Protein 6ET6 (pdb70)

Foldseek 3Di:
DVDAQDPVLVVLLQVLQPAAFFFDQPVQRQTAHGRGDQAAPVGRGDDHPHGADNVSSVVRVVVLLVVLLVLCVVLAPADADSLLSSLSSSLCSPPPSVCSNVFVLRVCRNVVNLVVNLVSLQVSQDDPRDGDVSSNVSSPVSSCSRVDD

Sequence (149 aa):
GGKTTSDDGIDLITSFEGTRFNAYDDGVGVWTIGTGTTVYPNGVKVKKGDTCTAEQAKTYFKHDLAKFEKTVNESVTAPLTQNQFDALVSLTYNIGSGAFNNSTLLKKLNKGDYQGAADQFLVWNKAGGKVMMKGLVRRREAERALFLKK

Secondary structure (DSSP, 8-state):
------HHHHHHHHHHH--EEEEEE-SSS-EEEETTBSB-TTSPBP-TT-B--HHHHHHHHHHHHHHHHHHHHHH--S---HHHHHHHHHHHHHH-HHHHHT-HHHHHHHTT-HHHHHHHGGG--EETTEE-HHHHHHHHHHHHHHT--

Nearest PDB structures (foldseek):
  6et6-assembly1_A  TM=1.007E+00  e=8.992E-26  Acinetobacter baumannii
  9kbs-assembly1_A  TM=9.923E-01  e=1.099E-21  Acinetobacter baumannii
  9kbs-assembly1_B  TM=9.860E-01  e=4.897E-21  Acinetobacter baumannii
  9kbq-assembly1_B  TM=8.771E-01  e=2.359E-19  Acinetobacter baumannii
  8app-assembly1_A-3  TM=8.058E-01  e=1.270E-17  Acinetobacter phage AbTZA1

Solvent-accessible surface area: 7891 Å² total; per-residue (Å²): 87,71,69,82,9,34,115,115,1,50,93,48,0,45,82,55,31,29,80,111,118,82,14,39,71,58,64,73,41,69,80,7,0,0,7,14,0,49,55,29,54,120,46,77,139,9,123,148,68,30,78,5,65,83,144,74,3,145,82,38,10,58,68,18,8,55,106,28,18,121,16,0,40,110,29,14,106,12,108,28,62,68,44,17,0,2,0,0,0,0,0,0,20,59,35,21,34,46,31,0,60,117,4,64,0,14,115,71,0,51,172,36,58,69,94,11,0,0,60,32,0,69,78,69,25,114,21,67,70,150,73,72,65,28,11,49,157,16,0,95,38,0,63,59,30,2,64,137,240

Radius of gyration: 14.94 Å; Cα contacts (8 Å, |Δi|>4): 226; chains: 1; bounding box: 28×31×42 Å

InterPro domains:
  IPR002196 Glycoside hydrolase, family 24 [PF00959] (50-177)
  IPR023346 Lysozyme-like domain superfamily [SSF53955] (35-183)
  IPR023347 Lysozyme domain superfamily [G3DSA:1.10.530.40] (36-184)
  IPR033907 Endolysin/autolysin [cd00737] (44-182)
  IPR034690 Endolysin T4 type [MF_04110] (11-184)
  IPR043688 SAR-endolysin-like [MF_04136] (9-184)
  IPR051018 Bacteriophage Glycosyl Hydrolase 24 [PTHR38107] (36-183)

CATH classification: 1.10.530.40

Organism: Acinetobacter baumannii (NCBI:txid470)

B-factor: mean 18.47, std 10.11, range [8.66, 104.76]

Structure (mmCIF, N/CA/C/O backbone):
data_6ET6
#
_entry.id   6ET6
#
_cell.length_a   30.980
_cell.length_b   67.000
_cell.length_c   75.760
_cell.angle_alpha   90.000
_cell.angle_beta   90.000
_cell.angle_gamma   90.000
#
_symmetry.space_group_name_H-M   'P 2 21 21'
#
loop_
_entity.id
_entity.type
_entity.pdbx_description
1 polymer Lysozyme
2 non-polymer 'SULFATE ION'
3 non-polymer GLYCEROL
4 water water
#
loop_
_atom_site.group_PDB
_atom_site.id
_atom_site.type_symbol
_atom_site.label_atom_id
_atom_site.label_alt_id
_atom_site.label_comp_id
_atom_site.label_asym_id
_atom_site.label_entity_id
_atom_site.label_seq_id
_atom_site.pdbx_PDB_ins_code
_atom_site.Cartn_x
_atom_site.Cartn_y
_atom_site.Cartn_z
_atom_site.occupancy
_atom_site.B_iso_or_equiv
_atom_site.auth_seq_id
_atom_site.auth_comp_id
_atom_site.auth_asym_id
_atom_site.auth_atom_id
_atom_site.pdbx_PDB_model_num
ATOM 1 N N . GLY A 1 48 ? -5.289 22.705 17.055 1.00 74.62 48 GLY A N 1
ATOM 2 C CA . GLY A 1 48 ? -6.641 22.365 17.508 1.00 82.12 48 GLY A CA 1
ATOM 3 C C . GLY A 1 48 ? -6.846 23.173 18.737 1.00 68.71 48 GLY A C 1
ATOM 4 O O . GLY A 1 48 ? -7.289 24.278 18.694 1.00 104.76 48 GLY A O 1
ATOM 5 N N . GLY A 1 49 ? -6.501 22.608 19.886 1.00 52.87 49 GLY A N 1
ATOM 6 C CA . GLY A 1 49 ? -6.417 23.337 21.106 1.00 32.58 49 GLY A CA 1
ATOM 7 C C . GLY A 1 49 ? -5.027 23.925 20.872 1.00 27.42 49 GLY A C 1
ATOM 8 O O . GLY A 1 49 ? -4.850 25.016 20.391 1.00 43.10 49 GLY A O 1
ATOM 9 N N . LYS A 1 50 ? -4.025 23.092 21.078 1.00 15.58 50 LYS A N 1
ATOM 10 C CA . LYS A 1 50 ? -2.676 23.525 20.907 1.00 14.32 50 LYS A CA 1
ATOM 11 C C . LYS A 1 50 ? -2.141 23.184 19.524 1.00 13.21 50 LYS A C 1
ATOM 12 O O . LYS A 1 50 ? -2.658 22.390 18.826 1.00 14.43 50 LYS A O 1
ATOM 18 N N . THR A 1 51 ? -1.072 23.878 19.206 1.00 13.06 51 THR A N 1
ATOM 19 C CA . THR A 1 51 ? -0.252 23.558 18.051 1.00 13.64 51 THR A CA 1
ATOM 20 C C . THR A 1 51 ? 1.218 23.388 18.537 1.00 12.40 51 THR A C 1
ATOM 21 O O . THR A 1 51 ? 1.578 23.905 19.573 1.00 14.87 51 THR A O 1
ATOM 25 N N . THR A 1 52 ? 2.058 22.681 17.747 1.00 12.87 52 THR A N 1
ATOM 26 C CA . THR A 1 52 ? 3.404 22.443 18.110 1.00 12.98 52 THR A CA 1
ATOM 27 C C . THR A 1 52 ? 4.150 23.744 18.124 1.00 13.67 52 THR A C 1
ATOM 28 O O . THR A 1 52 ? 4.055 24.500 17.166 1.00 16.21 52 THR A O 1
ATOM 32 N N . SER A 1 53 ? 4.876 23.980 19.205 1.00 13.17 53 SER A N 1
ATOM 33 C CA . SER A 1 53 ? 5.651 25.208 19.296 1.00 14.89 53 SER A CA 1
ATOM 34 C C . SER A 1 53 ? 6.814 25.240 18.343 1.00 15.51 53 SER A C 1
ATOM 35 O O . SER A 1 53 ? 7.176 24.205 17.797 1.00 15.59 53 SER A O 1
ATOM 38 N N . ASP A 1 54 ? 7.405 26.434 18.160 1.00 17.73 54 ASP A N 1
ATOM 39 C CA . ASP A 1 54 ? 8.610 26.477 17.342 1.00 19.08 54 ASP A CA 1
ATOM 40 C C . ASP A 1 54 ? 9.715 25.572 17.891 1.00 19.27 54 ASP A C 1
ATOM 41 O O . ASP A 1 54 ? 10.415 24.930 17.133 1.00 19.72 54 ASP A O 1
ATOM 46 N N . ASP A 1 55 ? 9.927 25.585 19.213 1.00 17.34 55 ASP A N 1
ATOM 47 C CA . ASP A 1 55 ? 10.874 24.667 19.828 1.00 18.50 55 ASP A CA 1
ATOM 48 C C . ASP A 1 55 ? 10.562 23.220 19.587 1.00 16.58 55 ASP A C 1
ATOM 49 O O . ASP A 1 55 ? 11.460 22.398 19.352 1.00 18.16 55 ASP A O 1
ATOM 54 N N . GLY A 1 56 ? 9.281 22.891 19.635 1.00 15.83 56 GLY A N 1
ATOM 55 C CA . GLY A 1 56 ? 8.840 21.546 19.333 1.00 16.53 56 GLY A CA 1
ATOM 56 C C . GLY A 1 56 ? 9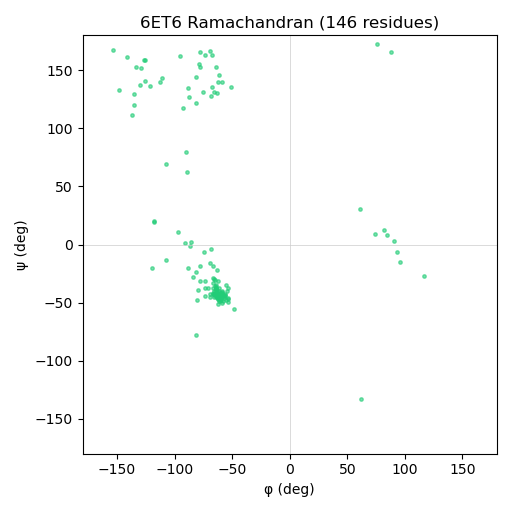.141 21.128 17.923 1.00 14.51 56 GLY A C 1
ATOM 57 O O . GLY A 1 56 ? 9.598 20.027 17.684 1.00 15.13 56 GLY A O 1
ATOM 58 N N . ILE A 1 57 ? 8.856 22.033 16.985 1.00 15.59 57 ILE A N 1
ATOM 59 C CA . ILE A 1 57 ? 9.161 21.764 15.583 1.00 15.76 57 ILE A CA 1
ATOM 60 C C . ILE A 1 57 ? 10.667 21.570 15.382 1.00 15.78 57 ILE A C 1
ATOM 61 O O . ILE A 1 57 ? 11.074 20.665 14.671 1.00 15.79 57 ILE A O 1
ATOM 66 N N . ASP A 1 58 ? 11.479 22.361 16.058 1.00 16.42 58 ASP A N 1
ATOM 67 C CA . ASP A 1 58 ? 12.907 22.246 15.934 1.00 18.05 58 ASP A CA 1
ATOM 68 C C . ASP A 1 58 ? 13.400 20.890 16.498 1.00 17.78 58 ASP A C 1
ATOM 69 O O . ASP A 1 58 ? 14.211 20.235 15.880 1.00 18.09 58 ASP A O 1
ATOM 74 N N . LEU A 1 59 ? 12.814 20.474 17.607 1.00 15.78 59 LEU A N 1
ATOM 75 C CA . LEU A 1 59 ? 13.154 19.187 18.153 1.00 15.96 59 LEU A CA 1
ATOM 76 C C . LEU A 1 59 ? 12.792 18.075 17.180 1.00 15.15 59 LEU A C 1
ATOM 77 O O . LEU A 1 59 ? 13.555 17.160 16.935 1.00 15.52 59 LEU A O 1
ATOM 82 N N . ILE A 1 60 ? 11.563 18.086 16.710 1.00 13.60 60 ILE A N 1
ATOM 83 C CA . ILE A 1 60 ? 11.126 17.009 15.793 1.00 12.95 60 ILE A CA 1
ATOM 84 C C . ILE A 1 60 ? 12.005 16.960 14.542 1.00 14.27 60 ILE A C 1
ATOM 85 O O . ILE A 1 60 ? 12.421 15.924 14.091 1.00 14.84 60 ILE A O 1
ATOM 90 N N . THR A 1 61 ? 12.316 18.153 14.059 1.00 14.69 61 THR A N 1
ATOM 91 C CA . THR A 1 61 ? 13.169 18.233 12.875 1.00 16.37 61 THR A CA 1
ATOM 92 C C . THR A 1 61 ? 14.527 17.669 13.181 1.00 17.22 61 THR A C 1
ATOM 93 O O . THR A 1 61 ? 15.134 16.981 12.336 1.00 18.32 61 THR A O 1
ATOM 97 N N . SER A 1 62 ? 15.045 17.896 14.382 1.00 17.33 62 SER A N 1
ATOM 98 C CA . SER A 1 62 ? 16.359 17.332 14.731 1.00 18.67 62 SER A CA 1
ATOM 99 C C . SER A 1 62 ? 16.336 15.812 14.744 1.00 17.41 62 SER A C 1
ATOM 100 O O . SER A 1 62 ? 17.300 15.164 14.358 1.00 20.53 62 SER A O 1
ATOM 103 N N . PHE A 1 63 ? 15.195 15.236 15.163 1.00 15.25 63 PHE A N 1
ATOM 104 C CA . PHE A 1 63 ? 15.049 13.790 15.188 1.00 17.01 63 PHE A CA 1
ATOM 105 C C . PHE A 1 63 ? 14.882 13.230 13.805 1.00 16.17 63 PHE A C 1
ATOM 106 O O . PHE A 1 63 ? 15.499 12.218 13.498 1.00 20.09 63 PHE A O 1
ATOM 114 N N . GLU A 1 64 ? 14.043 13.895 12.996 1.00 17.17 64 GLU A N 1
ATOM 115 C CA . GLU A 1 64 ? 13.675 13.392 11.689 1.00 16.80 64 GLU A CA 1
ATOM 116 C C . GLU A 1 64 ? 14.733 13.604 10.627 1.00 19.28 64 GLU A C 1
ATOM 117 O O . GLU A 1 64 ? 14.832 12.843 9.650 1.00 21.11 64 GLU A O 1
ATOM 123 N N . GLY A 1 65 ? 15.489 14.673 10.757 1.00 16.88 65 GLY A N 1
ATOM 124 C CA . GLY A 1 65 ? 16.360 15.109 9.696 1.00 18.15 65 GLY A CA 1
ATOM 125 C C . GLY A 1 65 ? 15.579 15.794 8.582 1.00 17.67 65 GLY A C 1
ATOM 126 O O . GLY A 1 65 ? 14.377 15.774 8.591 1.00 17.61 65 GLY A O 1
ATOM 127 N N . THR A 1 66 ? 16.282 16.391 7.605 1.00 18.67 66 THR A N 1
ATOM 128 C CA . THR A 1 66 ? 15.680 16.981 6.439 1.00 17.01 66 THR A CA 1
ATOM 129 C C . THR A 1 66 ? 16.548 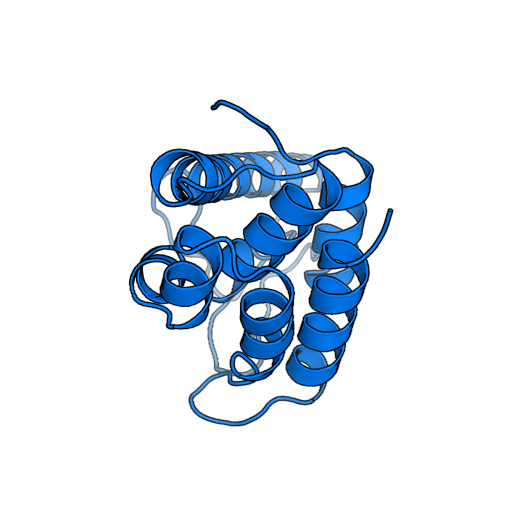16.545 5.294 1.00 18.93 66 THR A C 1
ATOM 130 O O . THR A 1 66 ? 17.646 16.985 5.153 1.00 25.62 66 THR A O 1
ATOM 134 N N . ARG A 1 67 ? 15.985 15.708 4.458 1.00 13.49 67 ARG A N 1
ATOM 135 C CA . ARG A 1 67 ? 16.712 15.058 3.398 1.00 13.37 67 ARG A CA 1
ATOM 136 C C . ARG A 1 67 ? 16.083 15.395 2.067 1.00 12.12 67 ARG A C 1
ATOM 137 O O . ARG A 1 67 ? 14.880 15.375 1.887 1.00 14.35 67 ARG A O 1
ATOM 145 N N . PHE A 1 68 ? 16.950 15.696 1.106 1.00 12.20 68 PHE A N 1
ATOM 146 C CA . PHE A 1 68 ? 16.521 16.052 -0.274 1.00 14.52 68 PHE A CA 1
ATOM 147 C C . PHE A 1 68 ? 16.220 14.848 -1.135 1.00 11.74 68 PHE A C 1
ATOM 148 O O . PHE A 1 68 ? 15.434 14.927 -2.060 1.00 15.56 68 PHE A O 1
ATOM 156 N N . ASN A 1 69 ? 16.794 13.732 -0.795 1.00 11.80 69 ASN A N 1
ATOM 157 C CA . ASN A 1 69 ? 16.643 12.483 -1.518 1.00 11.95 69 ASN A CA 1
ATOM 158 C C . ASN A 1 69 ? 15.885 11.450 -0.685 1.00 11.86 69 ASN A C 1
ATOM 159 O O . ASN A 1 69 ? 16.161 11.321 0.481 1.00 12.87 69 ASN A O 1
ATOM 164 N N . ALA A 1 70 ? 15.012 10.711 -1.349 1.00 11.37 70 ALA A N 1
ATOM 165 C CA . ALA A 1 70 ? 14.340 9.619 -0.658 1.00 10.96 70 ALA A CA 1
ATOM 166 C C . ALA A 1 70 ? 15.387 8.665 -0.154 1.00 11.72 70 ALA A C 1
ATOM 167 O O . ALA A 1 70 ? 16.398 8.365 -0.820 1.00 13.07 70 ALA A O 1
ATOM 169 N N . TYR A 1 71 ? 15.189 8.154 1.066 1.00 11.41 71 TYR A N 1
ATOM 170 C CA . TYR A 1 71 ? 16.120 7.267 1.670 1.00 11.65 71 TYR A CA 1
ATOM 171 C C . TYR A 1 71 ? 15.397 6.175 2.437 1.00 11.59 71 TYR A C 1
ATOM 172 O O . TYR A 1 71 ? 14.256 6.325 2.839 1.00 11.21 71 TYR A O 1
ATOM 181 N N . ASP A 1 72 ? 16.113 5.096 2.707 1.00 12.22 72 ASP A N 1
ATOM 182 C CA . ASP A 1 72 ? 15.583 3.986 3.471 1.00 12.81 72 ASP A CA 1
ATOM 183 C C . ASP A 1 72 ? 15.690 4.349 4.937 1.00 13.26 72 ASP A C 1
ATOM 184 O O . ASP A 1 72 ? 16.779 4.630 5.416 1.00 15.08 72 ASP A O 1
ATOM 189 N N . ASP A 1 73 ? 14.575 4.36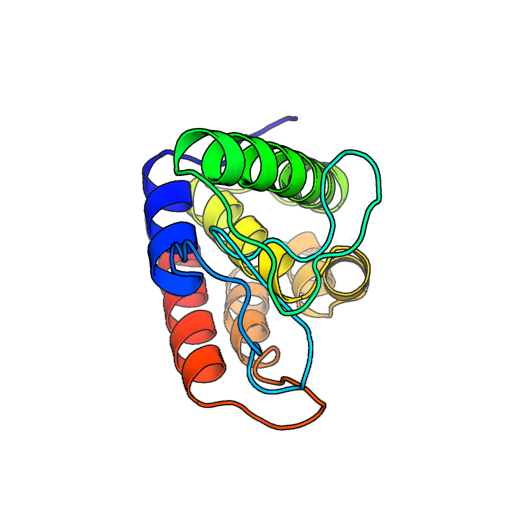3 5.643 1.00 12.80 73 ASP A N 1
ATOM 190 C CA . ASP A 1 73 ? 14.561 4.726 7.091 1.00 14.12 73 ASP A CA 1
ATOM 191 C C . ASP A 1 73 ? 15.234 3.704 7.989 1.00 14.76 73 ASP A C 1
ATOM 192 O O . ASP A 1 73 ? 15.325 3.924 9.182 1.00 17.74 73 ASP A O 1
ATOM 197 N N . GLY A 1 74 ? 15.671 2.586 7.411 1.00 14.54 74 GLY A N 1
ATOM 198 C CA . GLY A 1 74 ? 16.283 1.523 8.182 1.00 16.23 74 GLY A CA 1
ATOM 199 C C . GLY A 1 74 ? 15.491 0.254 8.132 1.00 15.75 74 GLY A C 1
ATOM 200 O O . GLY A 1 74 ? 16.044 -0.839 8.256 1.00 20.51 74 GLY A O 1
ATOM 201 N N . VAL A 1 75 ? 14.193 0.363 7.934 1.00 14.29 75 VAL A N 1
ATOM 202 C CA . VAL A 1 75 ? 13.342 -0.799 7.834 1.00 15.38 75 VAL A CA 1
ATOM 203 C C . VAL A 1 75 ? 12.674 -0.895 6.474 1.00 12.87 75 VAL A C 1
ATOM 204 O O . VAL A 1 75 ? 11.660 -1.565 6.315 1.00 15.33 75 VAL A O 1
ATOM 208 N N . GLY A 1 76 ? 13.273 -0.200 5.490 1.00 12.85 76 GLY A N 1
ATOM 209 C CA . GLY A 1 76 ? 12.856 -0.308 4.121 1.00 13.21 76 GLY A CA 1
ATOM 210 C C . GLY A 1 76 ? 11.800 0.674 3.660 1.00 12.84 76 GLY A C 1
ATOM 211 O O . GLY A 1 76 ? 11.381 0.574 2.512 1.00 13.74 76 GLY A O 1
ATOM 212 N N . VAL A 1 77 ? 11.372 1.597 4.495 1.00 11.70 77 VAL A N 1
ATOM 213 C CA . VAL A 1 77 ? 10.350 2.545 4.140 1.00 11.35 77 VAL A CA 1
ATOM 214 C C . VAL A 1 77 ? 11.008 3.788 3.608 1.00 11.78 77 VAL A C 1
ATOM 215 O O . VAL A 1 77 ? 11.709 4.459 4.317 1.00 11.58 77 VAL A O 1
ATOM 219 N N . TRP A 1 78 ? 10.720 4.065 2.351 1.00 11.20 78 TRP A N 1
ATOM 220 C CA . TRP A 1 78 ? 11.286 5.222 1.715 1.00 11.46 78 TRP A CA 1
ATOM 221 C C . TRP A 1 78 ? 10.716 6.494 2.312 1.00 10.34 78 TRP A C 1
ATOM 222 O O . TRP A 1 78 ? 9.489 6.639 2.445 1.00 11.35 78 TRP A O 1
ATOM 233 N N . THR A 1 79 ? 11.620 7.376 2.716 1.00 9.97 79 THR A N 1
ATOM 234 C CA . THR A 1 79 ? 11.277 8.574 3.496 1.00 10.33 79 THR A CA 1
ATOM 235 C C . THR A 1 79 ? 12.005 9.734 2.844 1.00 10.15 79 THR A C 1
ATOM 236 O O . THR A 1 79 ? 13.046 9.572 2.221 1.00 11.07 79 THR A O 1
ATOM 240 N N . ILE A 1 80 ? 11.462 10.940 2.977 1.00 10.20 80 ILE A N 1
ATOM 241 C CA . ILE A 1 80 ? 12.077 12.080 2.367 1.00 10.16 80 ILE A CA 1
ATOM 242 C C . ILE A 1 80 ? 11.715 13.328 3.157 1.00 9.84 80 ILE A C 1
ATOM 243 O O . ILE A 1 80 ? 10.822 13.309 3.973 1.00 10.54 80 ILE A O 1
ATOM 248 N N . GLY A 1 81 ? 12.394 14.455 2.897 1.00 10.24 81 GLY A N 1
ATOM 249 C CA . GLY A 1 81 ? 12.101 15.641 3.615 1.00 10.91 81 GLY A CA 1
ATOM 250 C C . GLY A 1 81 ? 12.373 15.433 5.084 1.00 10.71 81 GLY A C 1
ATOM 251 O O . GLY A 1 81 ? 13.403 14.888 5.452 1.00 11.99 81 GLY A O 1
ATOM 252 N N . THR A 1 82 ? 11.410 15.852 5.902 1.00 11.18 82 THR A N 1
ATOM 253 C CA . THR A 1 82 ? 11.502 15.784 7.353 1.00 11.13 82 THR A CA 1
ATOM 254 C C . THR A 1 82 ? 10.570 14.673 7.823 1.00 11.25 82 THR A C 1
ATOM 255 O O . THR A 1 82 ? 9.491 14.925 8.358 1.00 14.05 82 THR A O 1
ATOM 259 N N . GLY A 1 83 ? 10.929 13.440 7.519 1.00 12.26 83 GLY A N 1
ATOM 260 C CA . GLY A 1 83 ? 10.164 12.307 7.934 1.00 11.63 83 GLY A CA 1
ATOM 261 C C . GLY A 1 83 ? 8.966 11.934 7.127 1.00 11.37 83 GLY A C 1
ATOM 262 O O . GLY A 1 83 ? 8.155 11.126 7.569 1.00 13.83 83 GLY A O 1
ATOM 263 N N . THR A 1 84 ? 8.813 12.504 5.949 1.00 10.26 84 THR A N 1
ATOM 264 C CA . THR A 1 84 ? 7.646 12.245 5.103 1.00 9.12 84 THR A CA 1
ATOM 265 C C . THR A 1 84 ? 7.731 10.902 4.449 1.00 9.87 84 THR A C 1
ATOM 266 O O . THR A 1 84 ? 8.724 10.556 3.829 1.00 10.62 84 THR A O 1
ATOM 270 N N . THR A 1 85 ? 6.633 10.137 4.535 1.00 10.25 85 THR A N 1
ATOM 271 C CA . THR A 1 85 ? 6.473 8.888 3.787 1.00 10.08 85 THR A CA 1
ATOM 272 C C . THR A 1 85 ? 5.291 8.888 2.842 1.00 9.95 85 THR A C 1
ATOM 273 O O . THR A 1 85 ? 5.268 8.043 1.934 1.00 11.20 85 THR A O 1
ATOM 277 N N . VAL A 1 86 ? 4.326 9.756 3.055 1.00 10.19 86 VAL A N 1
ATOM 278 C CA . VAL A 1 86 ? 3.146 9.836 2.232 1.00 10.46 86 VAL A CA 1
ATOM 279 C C . VAL A 1 86 ? 2.936 11.327 1.967 1.00 11.32 86 VAL A C 1
ATOM 280 O O . VAL A 1 86 ? 2.796 12.098 2.899 1.00 10.93 86 VAL A O 1
ATOM 284 N N . TYR A 1 87 ? 2.952 11.750 0.698 1.00 10.18 87 TYR A N 1
ATOM 285 C CA . TYR A 1 87 ? 2.713 13.110 0.362 1.00 10.51 87 TYR A CA 1
ATOM 286 C C . TYR A 1 87 ? 1.272 13.515 0.650 1.00 11.25 87 TYR A C 1
ATOM 287 O O . TYR A 1 87 ? 0.384 12.625 0.750 1.00 11.83 87 TYR A O 1
ATOM 296 N N . PRO A 1 88 ? 0.945 14.808 0.728 1.00 10.80 88 PRO A N 1
ATOM 297 C CA . PRO A 1 88 ? -0.421 15.208 1.106 1.00 11.29 88 PRO A CA 1
ATOM 298 C C . PRO A 1 88 ? -1.497 14.765 0.145 1.00 11.29 88 PRO A C 1
ATOM 299 O O . PRO A 1 88 ? -2.654 14.689 0.553 1.00 13.13 88 PRO A O 1
ATOM 303 N N . ASN A 1 89 ? -1.158 14.488 -1.105 1.00 11.14 89 ASN A N 1
ATOM 304 C CA . ASN A 1 89 ? -2.087 14.008 -2.087 1.00 10.55 89 ASN A CA 1
ATOM 305 C C . ASN A 1 89 ? -2.261 12.506 -2.058 1.00 11.06 89 ASN A C 1
ATOM 306 O O . ASN A 1 89 ? -2.998 11.974 -2.879 1.00 12.99 89 ASN A O 1
ATOM 311 N N . GLY A 1 90 ? -1.603 11.819 -1.130 1.00 11.53 90 GLY A N 1
ATOM 312 C CA . GLY A 1 90 ? -1.706 10.387 -0.951 1.00 12.39 90 GLY A CA 1
ATOM 313 C C . GLY A 1 90 ? -0.681 9.532 -1.681 1.00 12.68 90 GLY A C 1
ATOM 314 O O . GLY A 1 90 ? -0.586 8.343 -1.500 1.00 14.95 90 GLY A O 1
ATOM 315 N N . VAL A 1 91 ? 0.124 10.182 -2.511 1.00 11.74 91 VAL A N 1
ATOM 316 C CA . VAL A 1 91 ? 1.205 9.461 -3.184 1.00 11.75 91 VAL A CA 1
ATOM 317 C C . VAL A 1 91 ? 2.225 9.029 -2.174 1.00 10.75 91 VAL A C 1
ATOM 318 O O . VAL A 1 91 ? 2.624 9.822 -1.348 1.00 11.58 91 VAL A O 1
ATOM 322 N N . LYS A 1 92 ? 2.695 7.782 -2.255 1.00 11.45 92 LYS A N 1
ATOM 323 C CA . LYS A 1 92 ? 3.741 7.329 -1.374 1.00 11.63 92 LYS A CA 1
ATOM 324 C C . LYS A 1 92 ? 5.104 7.754 -1.850 1.00 10.83 92 LYS A C 1
ATOM 325 O O . LYS A 1 92 ? 5.402 7.743 -3.053 1.00 12.52 92 LYS A O 1
ATOM 331 N N . VAL A 1 93 ? 5.983 8.078 -0.915 1.00 10.36 93 VAL A N 1
ATOM 332 C CA . VAL A 1 93 ? 7.378 8.334 -1.247 1.00 10.07 93 VAL A CA 1
ATOM 333 C C . VAL A 1 93 ? 8.005 7.093 -1.816 1.00 10.78 93 VAL A C 1
ATOM 334 O O . VAL A 1 93 ? 7.766 6.001 -1.325 1.00 11.64 93 VAL A O 1
ATOM 338 N N . LYS A 1 94 ? 8.830 7.276 -2.844 1.00 11.39 94 LYS A N 1
ATOM 339 C CA . LYS A 1 94 ? 9.510 6.219 -3.527 1.00 12.63 94 LYS A CA 1
ATOM 340 C C . LYS A 1 94 ? 10.981 6.506 -3.640 1.00 11.73 94 LYS A C 1
ATOM 341 O O . LYS A 1 94 ? 11.414 7.665 -3.689 1.00 12.05 94 LYS A O 1
ATOM 347 N N . LYS A 1 95 ? 11.741 5.411 -3.702 1.00 12.13 95 LYS A N 1
ATOM 348 C CA . LYS A 1 95 ? 13.155 5.510 -4.022 1.00 13.07 95 LYS A CA 1
ATOM 349 C C . LYS A 1 95 ? 13.328 6.333 -5.280 1.00 13.21 95 LYS A C 1
ATOM 350 O O . LYS A 1 95 ? 12.599 6.161 -6.249 1.00 14.31 95 LYS A O 1
ATOM 356 N N . GLY A 1 96 ? 14.290 7.245 -5.241 1.00 12.80 96 GLY A N 1
ATOM 357 C CA . GLY A 1 96 ? 14.567 8.099 -6.394 1.00 13.87 96 GLY A CA 1
ATOM 358 C C . GLY A 1 96 ? 13.879 9.451 -6.340 1.00 12.36 96 GLY A C 1
ATOM 359 O O . GLY A 1 96 ? 14.214 10.353 -7.120 1.00 13.76 96 GLY A O 1
ATOM 360 N N . ASP A 1 97 ? 12.876 9.611 -5.459 1.00 12.05 97 ASP A N 1
ATOM 361 C CA . ASP A 1 97 ? 12.264 10.938 -5.326 1.00 11.32 97 ASP A CA 1
ATOM 362 C C . ASP A 1 97 ? 13.272 11.958 -4.801 1.00 11.23 97 ASP A C 1
ATOM 363 O O . ASP A 1 97 ? 14.206 11.619 -4.073 1.00 11.40 97 ASP A O 1
ATOM 368 N N . THR A 1 98 ? 13.038 13.192 -5.158 1.00 11.92 98 THR A N 1
ATOM 369 C CA . THR A 1 98 ? 13.739 14.338 -4.619 1.00 11.88 98 THR A CA 1
ATOM 370 C C . THR A 1 98 ? 12.732 15.329 -4.096 1.00 12.30 98 THR A C 1
ATOM 371 O O . THR A 1 98 ? 11.542 15.321 -4.514 1.00 13.90 98 THR A O 1
ATOM 375 N N . CYS A 1 99 ? 13.161 16.196 -3.202 1.00 12.33 99 CYS A N 1
ATOM 376 C CA . CYS A 1 99 ? 12.259 17.129 -2.582 1.00 14.92 99 CYS A CA 1
ATOM 377 C C . CYS A 1 99 ? 12.980 18.391 -2.262 1.00 18.13 99 CYS A C 1
ATOM 378 O O . CYS A 1 99 ? 14.001 18.314 -1.612 1.00 25.52 99 CYS A O 1
ATOM 383 N N . THR A 1 100 ? 12.403 19.524 -2.603 1.00 13.73 100 THR A N 1
ATOM 384 C CA . THR A 1 100 ? 12.985 20.825 -2.260 1.00 14.58 100 THR A CA 1
ATOM 385 C C . THR A 1 100 ? 12.691 21.141 -0.785 1.00 12.98 100 THR A C 1
ATOM 386 O O . THR A 1 100 ? 11.818 20.533 -0.176 1.00 12.99 100 THR A O 1
ATOM 390 N N . ALA A 1 101 ? 13.384 22.115 -0.242 1.00 15.72 101 ALA A N 1
ATOM 391 C CA . ALA A 1 101 ? 13.115 22.612 1.113 1.00 16.35 101 ALA A CA 1
ATOM 392 C C . ALA A 1 101 ? 11.691 23.056 1.257 1.00 13.98 101 ALA A C 1
ATOM 393 O O . ALA A 1 101 ? 11.043 22.755 2.267 1.00 17.12 101 ALA A O 1
ATOM 395 N N . GLU A 1 102 ? 11.149 23.775 0.279 1.00 16.38 102 GLU A N 1
ATOM 396 C CA . GLU A 1 102 ? 9.773 24.267 0.370 1.00 17.10 102 GLU A CA 1
ATOM 397 C C . GLU A 1 102 ? 8.788 23.138 0.348 1.00 15.44 102 GLU A C 1
ATOM 398 O O . GLU A 1 102 ? 7.813 23.118 1.107 1.00 14.94 102 GLU A O 1
ATOM 404 N N . GLN A 1 103 ? 9.042 22.150 -0.532 1.00 12.83 103 GLN A N 1
ATOM 405 C CA . GLN A 1 103 ? 8.186 20.972 -0.556 1.00 12.07 103 GLN A CA 1
ATOM 406 C C . GLN A 1 103 ? 8.228 20.275 0.788 1.00 11.30 103 GLN A C 1
ATOM 407 O O . GLN A 1 103 ? 7.190 19.904 1.343 1.00 11.48 103 GLN A O 1
ATOM 413 N N . ALA A 1 104 ? 9.416 20.051 1.321 1.00 11.13 104 ALA A N 1
ATOM 414 C CA . ALA A 1 104 ? 9.583 19.324 2.594 1.00 11.07 104 ALA A CA 1
ATOM 415 C C . ALA A 1 104 ? 8.790 20.043 3.667 1.00 11.22 104 ALA A C 1
ATOM 416 O O . ALA A 1 104 ? 8.147 19.380 4.510 1.00 11.58 104 ALA A O 1
ATOM 418 N N . LYS A 1 105 ? 8.866 21.353 3.733 1.00 11.36 105 LYS A N 1
ATOM 419 C CA . LYS A 1 105 ? 8.152 22.089 4.758 1.00 12.65 105 LYS A CA 1
ATOM 420 C C . LYS A 1 105 ? 6.671 21.887 4.630 1.00 12.21 105 LYS A C 1
ATOM 421 O O . LYS A 1 105 ? 5.969 21.696 5.613 1.00 13.03 105 LYS A O 1
ATOM 427 N N . THR A 1 106 ? 6.153 21.948 3.408 1.00 11.72 106 THR A N 1
ATOM 428 C CA . THR A 1 106 ? 4.720 21.761 3.192 1.00 12.05 106 THR A CA 1
ATOM 429 C C . THR A 1 106 ? 4.295 20.397 3.675 1.00 11.13 106 THR A C 1
ATOM 430 O O . THR A 1 106 ? 3.314 20.244 4.389 1.00 12.22 106 THR A O 1
ATOM 434 N N . TYR A 1 107 ? 5.041 19.364 3.298 1.00 10.82 107 TYR A N 1
ATOM 435 C CA . TYR A 1 107 ? 4.663 17.999 3.658 1.00 10.97 107 TYR A CA 1
ATOM 436 C C . TYR A 1 107 ? 4.707 17.802 5.168 1.00 10.88 107 TYR A C 1
ATOM 437 O O . TYR A 1 107 ? 3.797 17.201 5.764 1.00 11.89 107 TYR A O 1
ATOM 446 N N . PHE A 1 108 ? 5.761 18.330 5.775 1.00 11.02 108 PHE A N 1
ATOM 447 C CA . PHE A 1 108 ? 5.918 18.218 7.227 1.00 11.79 108 PHE A CA 1
ATOM 448 C C . PHE A 1 108 ? 4.791 18.854 7.994 1.00 12.84 108 PHE A C 1
ATOM 449 O O . PHE A 1 108 ? 4.237 18.280 8.894 1.00 13.36 108 PHE A O 1
ATOM 457 N N . LYS A 1 109 ? 4.456 20.073 7.584 1.00 12.54 109 LYS A N 1
ATOM 458 C CA . LYS A 1 109 ? 3.410 20.784 8.271 1.00 14.00 109 LYS A CA 1
ATOM 459 C C . LYS A 1 109 ? 2.070 20.098 8.112 1.00 13.12 109 LYS A C 1
ATOM 460 O O . LYS A 1 109 ? 1.229 20.077 9.021 1.00 14.05 109 LYS A O 1
ATOM 463 N N . HIS A 1 110 ? 1.825 19.504 6.939 1.00 13.33 110 HIS A N 1
ATOM 464 C CA . HIS A 1 110 ? 0.602 18.744 6.699 1.00 12.85 110 HIS A CA 1
ATOM 465 C C . HIS A 1 110 ? 0.506 17.553 7.644 1.00 12.84 110 HIS A C 1
ATOM 466 O O . HIS A 1 110 ? -0.559 17.360 8.283 1.00 13.33 110 HIS A O 1
ATOM 473 N N . ASP A 1 111 ? 1.563 16.786 7.764 1.00 12.17 111 ASP A N 1
ATOM 474 C CA . ASP A 1 111 ? 1.503 15.638 8.680 1.00 11.77 111 ASP A CA 1
ATOM 475 C C . ASP A 1 111 ? 1.491 16.085 10.144 1.00 11.68 111 ASP A C 1
ATOM 476 O O . ASP A 1 111 ? 0.799 15.488 10.938 1.00 13.01 111 ASP A O 1
ATOM 481 N N . LEU A 1 112 ? 2.224 17.112 10.468 1.00 11.75 112 LEU A N 1
ATOM 482 C CA . LEU A 1 112 ? 2.252 17.624 11.827 1.00 13.30 112 LEU A CA 1
ATOM 483 C C . LEU A 1 112 ? 0.848 17.975 12.281 1.00 12.47 112 LEU A C 1
ATOM 484 O O . LEU A 1 112 ? 0.444 17.700 13.412 1.00 13.01 112 LEU A O 1
ATOM 489 N N . ALA A 1 113 ? 0.070 18.609 11.399 1.00 13.08 113 ALA A N 1
ATOM 490 C CA . ALA A 1 113 ? -1.290 18.989 11.754 1.00 13.36 113 ALA A CA 1
ATOM 491 C C . ALA A 1 113 ? -2.118 17.773 12.070 1.00 12.83 113 ALA A C 1
ATOM 492 O O . ALA A 1 113 ? -2.974 17.811 12.974 1.00 14.08 113 ALA A O 1
ATOM 494 N N . LYS A 1 114 ? -1.931 16.693 11.362 1.00 13.83 114 LYS A N 1
ATOM 495 C CA . LYS A 1 114 ? -2.685 15.449 11.637 1.00 14.75 114 LYS A CA 1
ATOM 496 C C . LYS A 1 114 ? -2.408 14.972 13.059 1.00 13.66 114 LYS A C 1
ATOM 497 O O . LYS A 1 114 ? -3.304 14.545 13.781 1.00 14.72 114 LYS A O 1
ATOM 503 N N . PHE A 1 115 ? -1.132 14.975 13.447 1.00 12.73 115 PHE A N 1
ATOM 504 C CA . PHE A 1 115 ? -0.742 14.457 14.746 1.00 11.27 115 PHE A CA 1
ATOM 505 C C . PHE A 1 115 ? -1.128 15.398 15.882 1.00 12.09 115 PHE A C 1
ATOM 506 O O . PHE A 1 115 ? -1.470 14.949 16.954 1.00 11.92 115 PHE A O 1
ATOM 514 N N . GLU A 1 116 ? -1.122 16.673 15.600 1.00 11.81 116 GLU A N 1
ATOM 515 C CA . GLU A 1 116 ? -1.631 17.644 16.550 1.00 11.82 116 GLU A CA 1
ATOM 516 C C . GLU A 1 116 ? -3.065 17.352 16.827 1.00 12.14 116 GLU A C 1
ATOM 517 O O . GLU A 1 116 ? -3.525 17.463 17.950 1.00 11.99 116 GLU A O 1
ATOM 523 N N . LYS A 1 117 ? -3.828 17.046 15.758 1.00 11.82 117 LYS A N 1
ATOM 524 C CA . LYS A 1 117 ? -5.254 16.786 15.953 1.00 12.32 117 LYS A CA 1
ATOM 525 C C . LYS A 1 117 ? -5.434 15.546 16.827 1.00 12.38 117 LYS A C 1
ATOM 526 O O . LYS A 1 117 ? -6.269 15.570 17.732 1.00 13.42 117 LYS A O 1
ATOM 532 N N . THR A 1 118 ? -4.692 14.484 16.559 1.00 11.56 118 THR A N 1
ATOM 533 C CA . THR A 1 118 ? -4.732 13.320 17.446 1.00 11.55 118 THR A CA 1
ATOM 534 C C . THR A 1 118 ? -4.464 13.653 18.878 1.00 11.76 118 THR A C 1
ATOM 535 O O . THR A 1 118 ? -5.217 13.229 19.790 1.00 13.11 118 THR A O 1
ATOM 539 N N . VAL A 1 119 ? -3.388 14.397 19.155 1.00 11.14 119 VAL A N 1
ATOM 540 C CA . VAL A 1 119 ? -3.078 14.670 20.564 1.00 11.05 119 VAL A CA 1
ATOM 541 C C . VAL A 1 119 ? -4.140 15.535 21.202 1.00 10.36 119 VAL A C 1
ATOM 542 O O . VAL A 1 119 ? -4.601 15.234 22.295 1.00 11.57 119 VAL A O 1
ATOM 546 N N . ASN A 1 120 ? -4.546 16.590 20.495 1.00 10.46 120 ASN A N 1
ATOM 547 C CA . ASN A 1 120 ? -5.602 17.455 21.032 1.00 12.11 120 ASN A CA 1
ATOM 548 C C . ASN A 1 120 ? -6.854 16.674 21.340 1.00 13.06 120 ASN A C 1
ATOM 549 O O . ASN A 1 120 ? -7.518 16.962 22.351 1.00 15.33 120 ASN A O 1
ATOM 554 N N . GLU A 1 121 ? -7.278 15.779 20.457 1.00 12.51 121 GLU A N 1
ATOM 555 C CA . GLU A 1 121 ? -8.547 15.095 20.618 1.00 13.81 121 GLU A CA 1
ATOM 556 C C . GLU A 1 121 ? -8.440 13.960 21.613 1.00 14.14 121 GLU A C 1
ATOM 557 O O . GLU A 1 121 ? -9.370 13.718 22.398 1.00 15.68 121 GLU A O 1
ATOM 563 N N . SER A 1 122 ? -7.342 13.209 21.612 1.00 12.03 122 SER A N 1
ATOM 564 C CA . SER A 1 122 ? -7.249 12.016 22.416 1.00 11.60 122 SER A CA 1
ATOM 565 C C . SER A 1 122 ? -6.834 12.282 23.855 1.00 11.32 122 SER A C 1
ATOM 566 O O . SER A 1 122 ? -7.175 11.482 24.726 1.00 11.55 122 SER A O 1
ATOM 569 N N . VAL A 1 123 ? -6.077 13.349 24.105 1.00 10.88 123 VAL A N 1
ATOM 570 C CA . VAL A 1 123 ? -5.650 13.633 25.459 1.00 10.86 123 VAL A CA 1
ATOM 571 C C . VAL A 1 123 ? -6.717 14.468 26.150 1.00 10.49 123 VAL A C 1
ATOM 572 O O . VAL A 1 123 ? -7.136 15.502 25.652 1.00 12.18 123 VAL A O 1
ATOM 576 N N . THR A 1 124 ? -7.152 14.001 27.303 1.00 10.60 124 THR A N 1
ATOM 577 C CA . THR A 1 124 ? -8.164 14.705 28.095 1.00 12.21 124 THR A CA 1
ATOM 578 C C . THR A 1 124 ? -7.573 15.344 29.346 1.00 12.49 124 THR A C 1
ATOM 579 O O . THR A 1 124 ? -8.216 16.183 29.977 1.00 18.46 124 THR A O 1
ATOM 583 N N . ALA A 1 125 ? -6.359 15.012 29.738 1.00 11.83 125 ALA A N 1
ATOM 584 C CA . ALA A 1 125 ? -5.686 15.641 30.836 1.00 11.78 125 ALA A CA 1
ATOM 585 C C . ALA A 1 125 ? -5.121 16.977 30.389 1.00 10.67 125 ALA A C 1
ATOM 586 O O . ALA A 1 125 ? -4.742 17.158 29.247 1.00 11.54 125 ALA A O 1
ATOM 588 N N . PRO A 1 126 ? -4.926 17.888 31.347 1.00 10.65 126 PRO A N 1
ATOM 589 C CA . PRO A 1 126 ? -4.262 19.151 31.057 1.00 10.62 126 PRO A CA 1
ATOM 590 C C . PRO A 1 126 ? -2.842 18.910 30.558 1.00 9.97 126 PRO A C 1
ATOM 591 O O . PRO A 1 126 ? -2.186 17.974 31.034 1.00 11.98 126 PRO A O 1
ATOM 595 N N . LEU A 1 127 ? -2.364 19.739 29.657 1.00 9.77 127 LEU A N 1
ATOM 596 C CA . LEU A 1 127 ? -1.027 19.650 29.109 1.00 10.11 127 LEU A CA 1
ATOM 597 C C . LEU A 1 127 ? -0.324 20.954 29.164 1.00 9.39 127 LEU A C 1
ATOM 598 O O . LEU A 1 127 ? -0.883 21.980 28.797 1.00 11.16 127 LEU A O 1
ATOM 603 N N . THR A 1 128 ? 0.955 20.919 29.542 1.00 10.69 128 THR A N 1
ATOM 604 C CA . THR A 1 128 ? 1.818 22.042 29.228 1.00 10.97 128 THR A CA 1
ATOM 605 C C . THR A 1 128 ? 2.153 22.039 27.761 1.00 10.22 128 THR A C 1
ATOM 606 O O . THR A 1 128 ? 1.995 21.046 27.069 1.00 10.15 128 THR A O 1
ATOM 610 N N . GLN A 1 129 ? 2.639 23.176 27.267 1.00 10.93 129 GLN A N 1
ATOM 611 C CA . GLN A 1 129 ? 3.098 23.216 25.906 1.00 11.87 129 GLN A CA 1
ATOM 612 C C . GLN A 1 129 ? 4.220 22.209 25.640 1.00 10.51 129 GLN A C 1
ATOM 613 O O . GLN A 1 129 ? 4.248 21.554 24.574 1.00 10.72 129 GLN A O 1
ATOM 619 N N . ASN A 1 130 ? 5.151 22.099 26.564 1.00 10.70 130 ASN A N 1
ATOM 620 C CA . ASN A 1 130 ? 6.229 21.134 26.420 1.00 11.31 130 ASN A CA 1
ATOM 621 C C . ASN A 1 130 ? 5.668 19.716 26.290 1.00 10.36 130 ASN A C 1
ATOM 622 O O . ASN A 1 130 ? 6.160 18.902 25.504 1.00 10.45 130 ASN A O 1
ATOM 627 N N . GLN A 1 131 ? 4.704 19.403 27.117 1.00 9.61 131 GLN A N 1
ATOM 628 C CA . GLN A 1 131 ?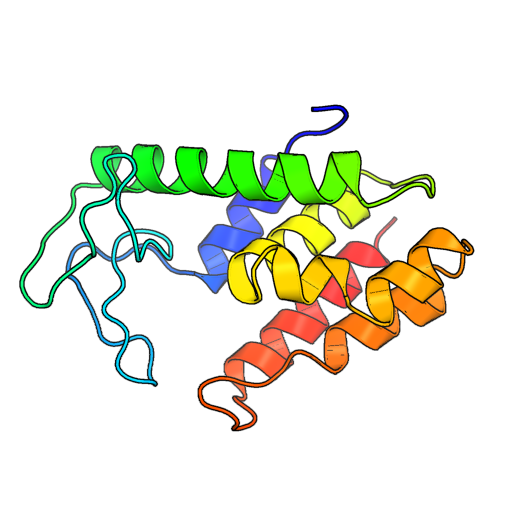 4.090 18.051 27.061 1.00 10.04 131 GLN A CA 1
ATOM 629 C C . GLN A 1 131 ? 3.425 17.803 25.699 1.00 9.80 131 GLN A C 1
ATOM 630 O O . GLN A 1 131 ? 3.572 16.765 25.116 1.00 9.61 131 GLN A O 1
ATOM 636 N N . PHE A 1 132 ? 2.679 18.800 25.223 1.00 9.72 132 PHE A N 1
ATOM 637 C CA . PHE A 1 132 ? 2.030 18.674 23.932 1.00 9.94 132 PHE A CA 1
ATOM 638 C C . PHE A 1 132 ? 3.071 18.415 22.849 1.00 9.91 132 PHE A C 1
ATOM 639 O O . PHE A 1 132 ? 2.938 17.521 22.019 1.00 9.91 132 PHE A O 1
ATOM 647 N N . ASP A 1 133 ? 4.126 19.225 22.842 1.00 9.75 133 ASP A N 1
ATOM 648 C CA . ASP A 1 133 ? 5.192 19.099 21.853 1.00 9.50 133 ASP A CA 1
ATOM 649 C C . ASP A 1 133 ? 5.788 17.702 21.894 1.00 10.15 133 ASP A C 1
ATOM 650 O O . ASP A 1 133 ? 6.028 17.050 20.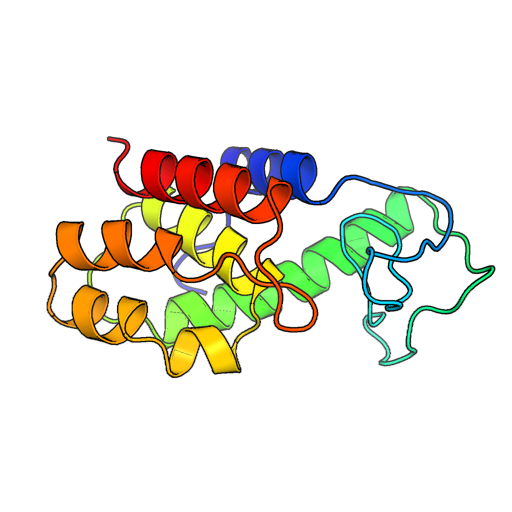834 1.00 10.38 133 ASP A O 1
ATOM 655 N N . ALA A 1 134 ? 6.070 17.188 23.086 1.00 8.97 134 ALA A N 1
ATOM 656 C CA . ALA A 1 134 ? 6.673 15.854 23.234 1.00 9.58 134 ALA A CA 1
ATOM 657 C C . ALA A 1 134 ? 5.747 14.781 22.705 1.00 9.44 134 ALA A C 1
ATOM 658 O O . ALA A 1 134 ? 6.168 13.816 22.066 1.00 9.83 134 ALA A O 1
ATOM 660 N N . LEU A 1 135 ? 4.460 14.865 23.048 1.00 8.96 135 LEU A N 1
ATOM 661 C CA . LEU A 1 135 ? 3.473 13.905 22.579 1.00 9.06 135 LEU A CA 1
ATOM 662 C C . LEU A 1 135 ? 3.310 13.957 21.045 1.00 9.38 135 LEU A C 1
ATOM 663 O O . LEU A 1 135 ? 3.175 12.881 20.445 1.00 9.38 135 LEU A O 1
ATOM 668 N N . VAL A 1 136 ? 3.355 15.151 20.466 1.00 9.24 136 VAL A N 1
ATOM 669 C CA . VAL A 1 136 ? 3.308 15.219 19.024 1.00 10.10 136 VAL A CA 1
ATOM 670 C C . VAL A 1 136 ? 4.552 14.569 18.408 1.00 10.05 136 VAL A C 1
ATOM 671 O O . VAL A 1 136 ? 4.456 13.867 17.400 1.00 10.60 136 VAL A O 1
ATOM 675 N N . SER A 1 137 ? 5.747 14.828 18.986 1.00 9.83 137 SER A N 1
ATOM 676 C CA . SER A 1 137 ? 6.940 14.221 18.453 1.00 10.29 137 SER A CA 1
ATOM 677 C C . SER A 1 137 ? 6.862 12.714 18.496 1.00 10.47 137 SER A C 1
ATOM 678 O O . SER A 1 137 ? 7.236 12.056 17.534 1.00 11.33 137 SER A O 1
ATOM 681 N N . LEU A 1 138 ? 6.367 12.167 19.595 1.00 9.83 138 LEU A N 1
ATOM 682 C CA . LEU A 1 138 ? 6.192 10.749 19.677 1.00 10.37 138 LEU A CA 1
ATOM 683 C C . LEU A 1 138 ? 5.225 10.227 18.661 1.00 10.45 138 LEU A C 1
ATOM 684 O O . LEU A 1 138 ? 5.501 9.285 17.936 1.00 11.08 138 LEU A O 1
ATOM 689 N N . THR A 1 139 ? 4.086 10.887 18.552 1.00 10.41 139 THR A N 1
ATOM 690 C CA . THR A 1 139 ? 3.029 10.455 17.630 1.00 10.63 139 THR A CA 1
ATOM 691 C C . THR A 1 139 ? 3.467 10.529 16.170 1.00 11.69 139 THR A C 1
ATOM 692 O O . THR A 1 139 ? 3.097 9.704 15.353 1.00 12.02 139 THR A O 1
ATOM 696 N N . TYR A 1 140 ? 4.250 11.553 15.846 1.00 11.96 140 TYR A N 1
ATOM 697 C CA . TYR A 1 140 ? 4.788 11.689 14.482 1.00 12.68 140 TYR A CA 1
ATOM 698 C C . TYR A 1 140 ? 5.502 10.408 14.127 1.00 12.37 140 TYR A C 1
ATOM 699 O O . TYR A 1 140 ? 5.412 9.925 12.979 1.00 15.63 140 TYR A O 1
ATOM 708 N N . ASN A 1 141 ? 6.237 9.824 15.083 1.00 11.19 141 ASN A N 1
ATOM 709 C CA . ASN A 1 141 ? 6.963 8.590 14.863 1.00 12.01 141 ASN A CA 1
ATOM 710 C C . ASN A 1 141 ? 6.104 7.321 14.950 1.00 11.91 141 ASN A C 1
ATOM 711 O O . ASN A 1 141 ? 6.251 6.476 14.074 1.00 15.30 141 ASN A O 1
ATOM 716 N N . ILE A 1 142 ? 5.269 7.173 15.976 1.00 11.79 142 ILE A N 1
ATOM 717 C CA . ILE A 1 142 ? 4.548 5.915 16.177 1.00 12.79 142 ILE A CA 1
ATOM 718 C C . ILE A 1 142 ? 3.222 5.856 15.447 1.00 12.43 142 ILE A C 1
ATOM 719 O O . ILE A 1 142 ? 2.699 4.773 15.244 1.00 14.03 142 ILE A O 1
ATOM 724 N N . GLY A 1 143 ? 2.703 7.037 15.090 1.00 11.86 143 GLY A N 1
ATOM 725 C CA . GLY A 1 143 ? 1.393 7.178 14.436 1.00 13.60 143 GLY A CA 1
ATOM 726 C C . GLY A 1 143 ? 0.237 7.305 15.407 1.00 13.35 143 GLY A C 1
ATOM 727 O O . GLY A 1 143 ? 0.340 6.975 16.582 1.00 12.70 143 GLY A O 1
ATOM 728 N N . SER A 1 144 ? -0.870 7.725 14.859 1.00 12.26 144 SER A N 1
ATOM 729 C CA . SER A 1 144 ? -2.035 8.021 15.668 1.00 12.83 144 SER A CA 1
ATOM 730 C C . SER A 1 144 ? -2.633 6.779 16.322 1.00 12.83 144 SER A C 1
ATOM 731 O O . SER A 1 144 ? -3.004 6.791 17.469 1.00 13.32 144 SER A O 1
ATOM 734 N N . GLY A 1 145 ? -2.733 5.690 15.574 1.00 13.66 145 GLY A N 1
ATOM 735 C CA . GLY A 1 145 ? -3.332 4.486 16.148 1.00 15.32 145 GLY A CA 1
ATOM 736 C C . GLY A 1 145 ? -2.570 3.949 17.345 1.00 14.39 145 GLY A C 1
ATOM 737 O O . GLY A 1 145 ? -3.162 3.600 18.365 1.00 15.21 145 GLY A O 1
ATOM 738 N N . ALA A 1 146 ? -1.249 3.938 17.213 1.00 13.75 146 ALA A N 1
ATOM 739 C CA . ALA 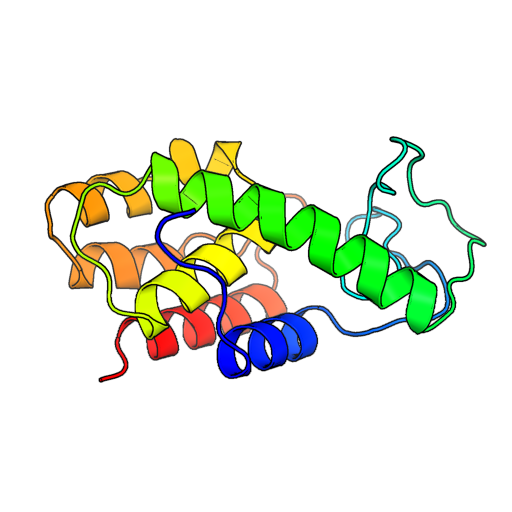A 1 146 ? -0.383 3.457 18.287 1.00 13.90 146 ALA A CA 1
ATOM 740 C C . ALA A 1 146 ? -0.527 4.346 19.502 1.00 12.61 146 ALA A C 1
ATOM 741 O O . ALA A 1 146 ? -0.612 3.879 20.639 1.00 14.60 146 ALA A O 1
ATOM 743 N N . PHE A 1 147 ? -0.516 5.651 19.258 1.00 11.82 147 PHE A N 1
ATOM 744 C CA . PHE A 1 147 ? -0.717 6.608 20.347 1.00 11.46 147 PHE A CA 1
ATOM 745 C C . PHE A 1 147 ? -2.030 6.384 21.022 1.00 12.07 147 PHE A C 1
ATOM 746 O O . PHE A 1 147 ? -2.131 6.284 22.243 1.00 12.08 147 PHE A O 1
ATOM 754 N N . ASN A 1 148 ? -3.094 6.297 20.208 1.00 12.28 148 ASN A N 1
ATOM 755 C CA . ASN A 1 148 ? -4.453 6.168 20.783 1.00 12.97 148 ASN A CA 1
ATOM 756 C C . ASN A 1 148 ? -4.641 4.938 21.582 1.00 15.15 148 ASN A C 1
ATOM 757 O O . ASN A 1 148 ? -5.456 4.966 22.498 1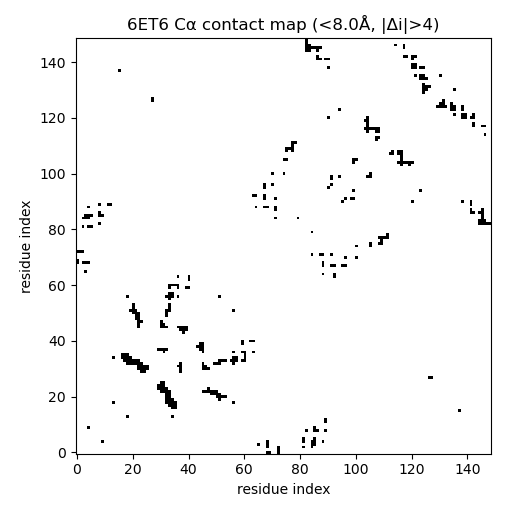.00 16.99 148 ASN A O 1
ATOM 762 N N . ASN A 1 149 ? -3.965 3.834 21.238 1.00 15.47 149 ASN A N 1
ATOM 763 C CA . ASN A 1 149 ? -4.146 2.637 22.003 1.00 16.93 149 ASN A CA 1
ATOM 764 C C . ASN A 1 149 ? -3.089 2.400 23.049 1.00 15.91 149 ASN A C 1
ATOM 765 O O . ASN A 1 149 ? -3.044 1.369 23.677 1.00 18.24 149 ASN A O 1
ATOM 773 N N . SER A 1 150 ? -2.232 3.409 23.313 1.00 13.13 150 SER A N 1
ATOM 774 C CA . SER A 1 150 ? -1.093 3.210 24.162 1.00 13.12 150 SER A CA 1
ATOM 775 C C . SER A 1 150 ? -1.461 3.193 25.654 1.00 13.21 150 SER A C 1
ATOM 776 O O . SER A 1 150 ? -2.371 3.869 26.113 1.00 14.25 150 SER A O 1
ATOM 779 N N . THR A 1 151 ? -0.659 2.489 26.424 1.00 14.24 151 THR A N 1
ATOM 780 C CA . THR A 1 151 ? -0.703 2.637 27.902 1.00 14.44 151 THR A CA 1
ATOM 781 C C . THR A 1 151 ? -0.267 4.040 28.319 1.00 13.56 151 THR A C 1
ATOM 782 O O . THR A 1 151 ? -0.797 4.584 29.287 1.00 13.47 151 THR A O 1
ATOM 786 N N . LEU A 1 152 ? 0.621 4.658 27.529 1.00 12.43 152 LEU A N 1
ATOM 787 C CA . LEU A 1 152 ? 0.953 6.074 27.765 1.00 12.11 152 LEU A CA 1
ATOM 788 C C . LEU A 1 152 ? -0.284 6.913 27.929 1.00 11.01 152 LEU A C 1
ATOM 789 O O . LEU A 1 152 ? -0.454 7.632 28.909 1.00 11.33 152 LEU A O 1
ATOM 794 N N . LEU A 1 153 ? -1.147 6.836 26.920 1.00 11.84 153 LEU A N 1
ATOM 795 C CA . LEU A 1 153 ? -2.335 7.700 26.895 1.00 11.28 153 LEU A CA 1
ATOM 796 C C . LEU A 1 153 ? -3.279 7.327 28.019 1.00 11.74 153 LEU A C 1
ATOM 797 O O . LEU A 1 153 ? -3.890 8.193 28.648 1.00 12.83 153 LEU A O 1
ATOM 802 N N . LYS A 1 154 ? -3.398 6.024 28.328 1.00 13.01 154 LYS A N 1
ATOM 803 C CA . LYS A 1 154 ? -4.226 5.629 29.438 1.00 13.69 154 LYS A CA 1
ATOM 804 C C . LYS A 1 154 ? -3.796 6.244 30.731 1.00 13.00 154 LYS A C 1
ATOM 805 O O . LYS A 1 154 ? -4.594 6.793 31.506 1.00 13.98 154 LYS A O 1
ATOM 811 N N . LYS A 1 155 ? -2.485 6.227 30.997 1.00 12.48 155 LYS A N 1
ATOM 812 C CA . LYS A 1 155 ? -1.971 6.798 32.218 1.00 13.25 155 LYS A CA 1
ATOM 813 C C . LYS A 1 155 ? -2.123 8.309 32.187 1.00 11.78 155 LYS A C 1
ATOM 814 O O . LYS A 1 155 ? -2.511 8.943 33.187 1.00 12.90 155 LYS A O 1
ATOM 820 N N . LEU A 1 156 ? -1.764 8.912 31.051 1.00 10.81 156 LEU A N 1
ATOM 821 C CA . LEU A 1 156 ? -1.863 10.345 30.917 1.00 10.83 156 LEU A CA 1
ATOM 822 C C . LEU A 1 156 ? -3.260 10.858 31.255 1.00 10.53 156 LEU A C 1
ATOM 823 O O . LEU A 1 156 ? -3.468 11.834 31.961 1.00 11.57 156 LEU A O 1
ATOM 828 N N . ASN A 1 157 ? -4.242 10.153 30.700 1.00 10.78 157 ASN A N 1
ATOM 829 C CA . ASN A 1 157 ? -5.631 10.588 30.875 1.00 11.51 157 ASN A CA 1
ATOM 830 C C . ASN A 1 157 ? -6.199 10.312 32.273 1.00 12.58 157 ASN A C 1
ATOM 831 O O . ASN A 1 157 ? -7.245 10.841 32.595 1.00 14.31 157 ASN A O 1
ATOM 836 N N . LYS A 1 158 ? -5.438 9.605 33.108 1.00 11.95 158 LYS A N 1
ATOM 837 C CA . LYS A 1 158 ? -5.684 9.555 34.538 1.00 13.18 158 LYS A CA 1
ATOM 838 C C . LYS A 1 158 ? -5.055 10.654 35.304 1.00 12.97 158 LYS A C 1
ATOM 839 O O . LYS A 1 158 ? -5.249 10.742 36.524 1.00 15.20 158 LYS A O 1
ATOM 845 N N . GLY A 1 159 ? -4.335 11.515 34.605 1.00 12.47 159 GLY A N 1
ATOM 846 C CA . GLY A 1 159 ? -3.550 12.529 35.272 1.00 13.76 159 GLY A CA 1
ATOM 847 C C . GLY A 1 159 ? -2.199 12.095 35.731 1.00 13.91 159 GLY A C 1
ATOM 848 O O . GLY A 1 159 ? -1.530 12.846 36.454 1.00 14.37 159 GLY A O 1
ATOM 849 N N . ASP A 1 160 ? -1.779 10.892 35.348 1.00 13.52 160 ASP A N 1
ATOM 850 C CA . ASP A 1 160 ? -0.546 10.308 35.865 1.00 14.54 160 ASP A CA 1
ATOM 851 C C . ASP A 1 160 ? 0.587 10.740 34.915 1.00 13.28 160 ASP A C 1
ATOM 852 O O . ASP A 1 160 ? 1.029 9.964 34.036 1.00 13.45 160 ASP A O 1
ATOM 857 N N . TYR A 1 161 ? 1.052 11.967 35.090 1.00 12.57 161 TYR A N 1
ATOM 858 C CA . TYR A 1 161 ? 2.113 12.487 34.257 1.00 12.56 161 TYR A CA 1
ATOM 859 C C . TYR A 1 161 ? 3.401 11.682 34.338 1.00 12.48 161 TYR A C 1
ATOM 860 O O . TYR A 1 161 ? 4.038 11.457 33.328 1.00 12.30 161 TYR A O 1
ATOM 869 N N . GLN A 1 162 ? 3.808 11.272 35.548 1.00 13.40 162 GLN A N 1
ATOM 870 C CA . GLN A 1 162 ? 5.024 10.545 35.649 1.00 14.15 162 GLN A CA 1
ATOM 871 C C . GLN A 1 162 ? 4.943 9.191 34.954 1.00 13.86 162 GLN A C 1
ATOM 872 O O . GLN A 1 162 ? 5.888 8.758 34.284 1.00 14.06 162 GLN A O 1
ATOM 878 N N . GLY A 1 163 ? 3.862 8.507 35.137 1.00 13.18 163 GLY A N 1
ATOM 879 C CA . GLY A 1 163 ? 3.666 7.216 34.514 1.00 14.65 163 GLY A CA 1
ATOM 880 C C . GLY A 1 163 ? 3.611 7.343 32.994 1.00 14.00 163 GLY A C 1
ATOM 881 O O . GLY A 1 163 ? 4.186 6.528 32.288 1.00 14.15 163 GLY A O 1
ATOM 882 N N . ALA A 1 164 ? 2.964 8.392 32.518 1.00 12.58 164 ALA A N 1
ATOM 883 C CA . ALA A 1 164 ? 2.949 8.675 31.084 1.00 12.11 164 ALA A CA 1
ATOM 884 C C . ALA A 1 164 ? 4.367 8.943 30.561 1.00 11.44 164 ALA A C 1
ATOM 885 O O . ALA A 1 164 ? 4.755 8.441 29.525 1.00 11.79 164 ALA A O 1
ATOM 887 N N . ALA A 1 165 ? 5.113 9.779 31.291 1.00 11.58 165 ALA A N 1
ATOM 888 C CA . ALA A 1 165 ? 6.490 10.089 30.888 1.00 11.98 165 ALA A CA 1
ATOM 889 C C . ALA A 1 165 ? 7.268 8.808 30.701 1.00 11.87 165 ALA A C 1
ATOM 890 O O . ALA A 1 165 ? 7.990 8.669 29.742 1.00 12.80 165 ALA A O 1
ATOM 892 N N . ASP A 1 166 ? 7.136 7.904 31.666 1.00 12.84 166 ASP A N 1
ATOM 893 C CA . ASP A 1 166 ? 7.911 6.696 31.591 1.00 14.66 166 ASP A CA 1
ATOM 894 C C . ASP A 1 166 ? 7.504 5.799 30.428 1.00 13.79 166 ASP A C 1
ATOM 895 O O . ASP A 1 166 ? 8.317 5.017 29.948 1.00 15.27 166 ASP A O 1
ATOM 900 N N . GLN A 1 167 ? 6.238 5.866 30.022 1.00 12.71 167 GLN A N 1
ATOM 901 C CA . GLN A 1 167 ? 5.761 5.126 28.893 1.00 13.03 167 GLN A CA 1
ATOM 902 C C . GLN A 1 167 ? 6.352 5.581 27.554 1.00 13.32 167 GLN A C 1
ATOM 903 O O . GLN A 1 167 ? 6.354 4.777 26.614 1.00 13.87 167 GLN A O 1
ATOM 909 N N . PHE A 1 168 ? 6.921 6.786 27.432 1.00 12.11 168 PHE A N 1
ATOM 910 C CA . PHE A 1 168 ? 7.615 7.110 26.211 1.00 12.00 168 PHE A CA 1
ATOM 911 C C . PHE A 1 168 ? 8.653 6.067 25.895 1.00 12.39 168 PHE A C 1
ATOM 912 O O . PHE A 1 168 ? 8.910 5.729 24.743 1.00 14.27 168 PHE A O 1
ATOM 920 N N . LEU A 1 169 ? 9.294 5.561 26.927 1.00 13.07 169 LEU A N 1
ATOM 921 C CA . LEU A 1 169 ? 10.452 4.718 26.794 1.00 14.51 169 LEU A CA 1
ATOM 922 C C . LEU A 1 169 ? 10.133 3.360 26.223 1.00 14.49 169 LEU A C 1
ATOM 923 O O . LEU A 1 169 ? 11.033 2.675 25.706 1.00 17.22 169 LEU A O 1
ATOM 928 N N . VAL A 1 170 ? 8.901 2.948 26.202 1.00 15.05 170 VAL A N 1
ATOM 929 C CA . VAL A 1 170 ? 8.573 1.618 25.597 1.00 15.86 170 VAL A CA 1
ATOM 930 C C . VAL A 1 170 ? 8.557 1.656 24.068 1.00 14.89 170 VAL A C 1
ATOM 931 O O . VAL A 1 170 ? 8.620 0.598 23.447 1.00 17.23 170 VAL A O 1
ATOM 935 N N . TRP A 1 171 ? 8.448 2.852 23.491 1.00 14.74 171 TRP A N 1
ATOM 936 C CA . TRP A 1 171 ? 8.284 3.023 22.055 1.00 14.07 171 TRP A CA 1
ATOM 937 C C . TRP A 1 171 ? 9.614 3.120 21.353 1.00 14.53 171 TRP A C 1
ATOM 938 O O . TRP A 1 171 ? 9.928 4.133 20.753 1.00 15.92 171 TRP A O 1
ATOM 949 N N . ASN A 1 172 ? 10.399 2.052 21.431 1.00 15.94 172 ASN A N 1
ATOM 950 C CA . ASN A 1 172 ? 11.774 2.137 21.004 1.00 16.95 172 ASN A CA 1
ATOM 951 C C . ASN A 1 172 ? 12.045 1.167 19.820 1.00 17.54 172 ASN A C 1
ATOM 952 O O . ASN A 1 172 ? 13.219 0.909 19.474 1.00 20.11 172 ASN A O 1
ATOM 957 N N . LYS A 1 173 ? 10.973 0.736 19.141 1.00 19.03 173 LYS A N 1
ATOM 958 C CA . LYS A 1 173 ? 11.088 -0.263 18.120 1.00 21.72 173 LYS A CA 1
ATOM 959 C C . LYS A 1 173 ? 10.829 0.255 16.732 1.00 19.98 173 LYS A C 1
ATOM 960 O O . LYS A 1 173 ? 10.044 1.137 16.537 1.00 23.35 173 LYS A O 1
ATOM 966 N N . ALA A 1 174 ? 11.596 -0.292 15.774 1.00 22.91 174 ALA A N 1
ATOM 967 C CA . ALA A 1 174 ? 11.355 -0.070 14.347 1.00 26.97 174 ALA A CA 1
ATOM 968 C C . ALA A 1 174 ? 11.498 -1.445 13.694 1.00 26.46 174 ALA A C 1
ATOM 969 O O . ALA A 1 174 ? 12.480 -2.166 13.958 1.00 26.03 174 ALA A O 1
ATOM 971 N N . GLY A 1 175 ? 10.522 -1.860 12.874 1.00 28.59 175 GLY A N 1
ATOM 972 C CA . GLY A 1 175 ? 10.612 -3.169 12.284 1.00 33.32 175 GLY A CA 1
ATOM 973 C C . GLY A 1 175 ? 10.634 -4.270 13.335 1.00 33.79 175 GLY A C 1
ATOM 974 O O . GLY A 1 175 ? 11.241 -5.337 13.154 1.00 43.02 175 GLY A O 1
ATOM 975 N N . GLY A 1 176 ? 9.960 -3.990 14.449 1.00 37.23 176 GLY A N 1
ATOM 976 C CA . GLY A 1 176 ? 9.882 -4.916 15.563 1.00 44.31 176 GLY A CA 1
ATOM 977 C C . GLY A 1 176 ? 11.131 -5.051 16.401 1.00 41.31 176 GLY A C 1
ATOM 978 O O . GLY A 1 176 ? 11.179 -5.919 17.280 1.00 42.05 176 GLY A O 1
ATOM 979 N N . LYS A 1 177 ? 12.119 -4.190 16.162 1.00 34.05 177 LYS A N 1
ATOM 980 C CA . LYS A 1 177 ? 13.431 -4.335 16.805 1.00 28.46 177 LYS A CA 1
ATOM 981 C C . LYS A 1 177 ? 13.774 -3.090 17.488 1.00 23.36 177 LYS A C 1
ATOM 982 O O . LYS A 1 177 ? 13.559 -2.017 16.924 1.00 25.49 177 LYS A O 1
ATOM 988 N N . VAL A 1 178 ? 14.375 -3.195 18.674 1.00 24.62 178 VAL A N 1
ATOM 989 C CA . VAL A 1 178 ? 14.825 -2.003 19.405 1.00 21.45 178 VAL A CA 1
ATOM 990 C C . VAL A 1 178 ? 15.896 -1.288 18.595 1.00 22.56 178 VAL A C 1
ATOM 991 O O . VAL A 1 178 ? 16.827 -1.897 18.149 1.00 24.17 178 VAL A O 1
ATOM 995 N N . MET A 1 179 ? 15.705 0.027 18.440 1.00 18.15 179 MET A N 1
ATOM 996 C CA A MET A 1 179 ? 16.591 0.845 17.642 0.50 18.48 179 MET A CA 1
ATOM 997 C CA B MET A 1 179 ? 16.580 0.838 17.635 0.50 18.44 179 MET A CA 1
ATOM 998 C C . MET A 1 179 ? 17.161 1.884 18.565 1.00 17.27 179 MET A C 1
ATOM 999 O O . MET A 1 179 ? 16.419 2.645 19.218 1.00 18.28 179 MET A O 1
ATOM 1007 N N . LYS A 1 180 ? 18.485 1.960 18.618 1.00 20.30 180 LYS A N 1
ATOM 1008 C CA . LYS A 1 180 ? 19.136 2.807 19.608 1.00 20.65 180 LYS A CA 1
ATOM 1009 C C . LYS A 1 180 ? 18.842 4.274 19.355 1.00 16.79 180 LYS A C 1
ATOM 1010 O O . LYS A 1 180 ? 18.679 5.048 20.303 1.00 18.34 180 LYS A O 1
ATOM 1012 N N . GLY A 1 181 ? 18.626 4.687 18.119 1.00 17.34 181 GLY A N 1
ATOM 1013 C CA . GLY A 1 181 ? 18.268 6.106 17.868 1.00 15.85 181 GLY A CA 1
ATOM 1014 C C . GLY A 1 181 ? 16.869 6.399 18.478 1.00 14.04 181 GLY A C 1
ATOM 1015 O O . GLY A 1 181 ? 16.647 7.485 18.967 1.00 15.29 181 GLY A O 1
ATOM 1016 N N . LEU A 1 182 ? 15.989 5.423 18.480 1.00 14.19 182 LEU A N 1
ATOM 1017 C CA . LEU A 1 182 ? 14.677 5.621 19.081 1.00 13.78 182 LEU A CA 1
ATOM 1018 C C . LEU A 1 182 ? 14.794 5.638 20.606 1.00 12.93 182 LEU A C 1
ATOM 1019 O O . LEU A 1 182 ? 14.073 6.427 21.244 1.00 13.95 182 LEU A O 1
ATOM 1024 N N . VAL A 1 183 ? 15.665 4.815 21.187 1.00 15.08 183 VAL A N 1
ATOM 1025 C CA . VAL A 1 183 ? 15.897 4.838 22.593 1.00 16.20 183 VAL A CA 1
ATOM 1026 C C . VAL A 1 183 ? 16.298 6.268 22.990 1.00 13.84 183 VAL A C 1
ATOM 1027 O O . VAL A 1 183 ? 15.738 6.870 23.935 1.00 15.72 183 VAL A O 1
ATOM 1031 N N . ARG A 1 184 ? 17.244 6.860 22.247 1.00 14.55 184 ARG A N 1
ATOM 1032 C CA . ARG A 1 184 ? 17.672 8.213 22.535 1.00 14.04 184 ARG A CA 1
ATOM 1033 C C . ARG A 1 184 ? 16.553 9.233 22.369 1.00 13.13 184 ARG A C 1
ATOM 1034 O O . ARG A 1 184 ? 16.399 10.161 23.168 1.00 13.83 184 ARG A O 1
ATOM 1042 N N . ARG A 1 185 ? 15.819 9.068 21.307 1.00 13.25 185 ARG A N 1
ATOM 1043 C CA . ARG A 1 185 ? 14.723 9.984 21.025 1.00 12.35 185 ARG A CA 1
ATOM 1044 C C . ARG A 1 185 ? 13.621 9.958 22.110 1.00 11.17 185 ARG A C 1
ATOM 1045 O O . ARG A 1 185 ? 13.160 11.007 22.547 1.00 11.59 185 ARG A O 1
ATOM 1053 N N . ARG A 1 186 ? 13.280 8.762 22.546 1.00 11.77 186 ARG A N 1
ATOM 1054 C CA . ARG A 1 186 ? 12.258 8.635 23.571 1.00 11.19 186 ARG A CA 1
ATOM 1055 C C . ARG A 1 186 ? 12.711 9.267 24.855 1.00 11.48 186 ARG A C 1
ATOM 1056 O O . ARG A 1 186 ? 11.924 9.931 25.546 1.00 12.33 186 ARG A O 1
ATOM 1064 N N . GLU A 1 187 ? 13.998 9.080 25.191 1.00 12.59 187 GLU A N 1
ATOM 1065 C CA . GLU A 1 187 ? 14.541 9.713 26.407 1.00 14.68 187 GLU A CA 1
ATOM 1066 C C . GLU A 1 187 ? 14.424 11.245 26.315 1.00 12.96 187 GLU A C 1
ATOM 1067 O O . GLU A 1 187 ? 14.063 11.939 27.264 1.00 13.79 187 GLU A O 1
ATOM 1077 N N . ALA A 1 188 ? 14.714 11.768 25.138 1.00 13.43 188 ALA A N 1
ATOM 1078 C CA . ALA A 1 188 ? 14.680 13.209 24.913 1.00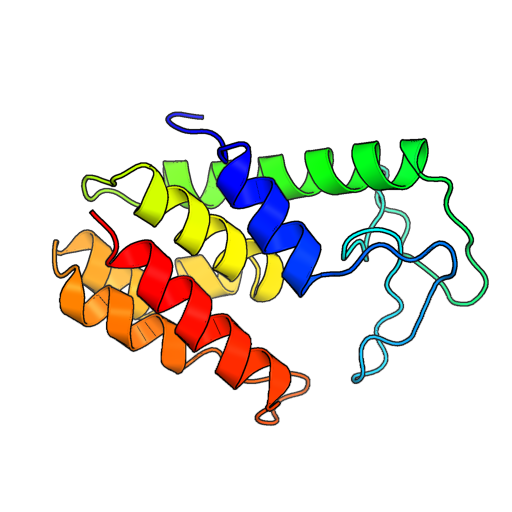 12.94 188 ALA A CA 1
ATOM 1079 C C . ALA A 1 188 ? 13.225 13.786 24.952 1.00 12.11 188 ALA A C 1
ATOM 1080 O O . ALA A 1 188 ? 12.983 14.875 25.472 1.00 13.21 188 ALA A O 1
ATOM 1082 N N . GLU A 1 189 ? 12.318 13.060 24.322 1.00 11.45 189 GLU A N 1
ATOM 1083 C CA . GLU A 1 189 ? 10.927 13.431 24.383 1.00 11.21 189 GLU A CA 1
ATOM 1084 C C . GLU A 1 189 ? 10.392 13.398 25.819 1.00 11.12 189 GLU A C 1
ATOM 1085 O O . GLU A 1 189 ? 9.667 14.303 26.255 1.00 11.17 189 GLU A O 1
ATOM 1091 N N . ARG A 1 190 ? 10.775 12.356 26.561 1.00 11.10 190 ARG A N 1
ATOM 1092 C CA . ARG A 1 190 ? 10.360 12.226 27.948 1.00 11.19 190 ARG A CA 1
ATOM 1093 C C . ARG A 1 190 ? 10.887 13.416 28.734 1.00 10.66 190 ARG A C 1
ATOM 1094 O O . ARG A 1 190 ? 10.185 13.982 29.567 1.00 11.41 190 ARG A O 1
ATOM 1102 N N . ALA A 1 191 ? 12.148 13.797 28.488 1.00 12.97 191 ALA A N 1
ATOM 1103 C CA . ALA A 1 191 ? 12.753 14.925 29.222 1.00 13.18 191 ALA A CA 1
ATOM 1104 C C . ALA A 1 191 ? 11.990 16.208 28.940 1.00 11.90 191 ALA A C 1
ATOM 1105 O O . ALA A 1 191 ? 11.687 17.003 29.842 1.00 14.16 191 ALA A O 1
ATOM 1107 N N . LEU A 1 192 ? 11.604 16.379 27.664 1.00 11.93 192 LEU A N 1
ATOM 1108 C CA . LEU A 1 192 ? 10.845 17.543 27.341 1.00 11.26 192 LEU A CA 1
ATOM 1109 C C . LEU A 1 192 ? 9.442 17.530 28.034 1.00 10.79 192 LEU A C 1
ATOM 1110 O O . LEU A 1 192 ? 8.956 18.521 28.549 1.00 11.57 192 LEU A O 1
ATOM 1115 N N . PHE A 1 193 ? 8.824 16.360 28.015 1.00 10.38 193 PHE A N 1
ATOM 1116 C CA . PHE A 1 193 ? 7.544 16.188 28.659 1.00 10.61 193 PHE A CA 1
ATOM 1117 C C . PHE A 1 193 ? 7.559 16.575 30.128 1.00 9.90 193 PHE A C 1
ATOM 1118 O O . PHE A 1 193 ? 6.566 17.095 30.686 1.00 11.77 193 PHE A O 1
ATOM 1126 N N . LEU A 1 194 ? 8.694 16.310 30.796 1.00 10.38 194 LEU A N 1
ATOM 1127 C CA . LEU A 1 194 ? 8.873 16.574 32.205 1.00 11.44 194 LEU A CA 1
ATOM 1128 C C . LEU A 1 194 ? 9.445 17.971 32.456 1.00 11.84 194 LEU A C 1
ATOM 1129 O O . LEU A 1 194 ? 9.580 18.346 33.629 1.00 13.62 194 LEU A O 1
ATOM 1134 N N . LYS A 1 195 ? 9.677 18.762 31.433 1.00 13.14 195 LYS A N 1
ATOM 1135 C CA . LYS A 1 195 ? 10.399 20.018 31.589 1.00 13.01 195 LYS A CA 1
ATOM 1136 C C . LYS A 1 195 ? 9.424 21.128 31.932 1.00 12.69 195 LYS A C 1
ATOM 1137 O O . LYS A 1 195 ? 8.367 21.281 31.278 1.00 14.89 195 LYS A O 1
ATOM 1143 N N . LYS A 1 196 ? 9.773 21.938 32.905 1.00 16.03 196 LYS A N 1
ATOM 1144 C CA . LYS A 1 196 ? 8.976 23.077 33.408 1.00 21.55 196 LYS A CA 1
ATOM 1145 C C . LYS A 1 196 ? 9.797 23.989 34.288 1.00 24.57 196 LYS A C 1
ATOM 1146 O O . LYS A 1 196 ? 9.297 25.072 34.707 1.00 30.93 196 LYS A O 1
#